Protein AF-A0A5V3ASM8-F1 (afdb_monomer)

Foldseek 3Di:
DDDDDDDDDDPDDPPPPPPPPPPPPDDDDDDDDDDPLQADPPDDDDDPVPDDDDDDDPVCPLVVLQVSFRWDWDWDQDPPVNDDTDTDIDTDRGPCCPPPVNSLCRRVVSVVVVVVVVVVVVLVVVCVPPPPSVVVVVVCVVDPVNVVVVVPPPPPPDDPDDPPPPDDDDD

Mean predicted aligned error: 14.89 Å

Sequence (171 aa):
MAINNSAPRVQIEYDVEIYGSEKKIELPFVMAVLADLAGKPREELPPVTDRKFLDIDIDNFNERMKAIAPRVAFAVPNTLTGEGQLMVDITLENMDDFSPAQIARKVDALNQLLEARTQLANLQTYMDGKTGAENLVNKLLQDPTLLKTLANAPKSAATQQGVSADNESAE

pLDDT: mean 79.54, std 17.66, range [32.41, 96.5]

Organism: Salmonella enterica (NCBI:txid28901)

Solvent-accessible surface area (backbone atoms only — not comparable to full-atom values): 11349 Å² total; per-residue (Å²): 141,80,84,85,80,75,75,88,77,80,82,81,78,82,80,79,76,76,76,80,68,77,75,80,79,77,76,80,92,79,83,89,83,90,76,90,71,32,79,58,49,94,62,86,76,75,59,77,91,76,59,75,91,75,91,79,51,90,88,46,38,44,61,53,38,40,73,59,35,26,21,50,73,51,76,41,80,27,78,88,79,71,60,70,68,38,78,43,68,44,75,40,46,44,78,67,46,76,36,70,71,45,45,34,56,62,36,68,79,46,25,56,53,50,51,52,50,51,54,51,53,52,48,52,61,65,36,60,94,30,72,69,53,49,53,50,51,54,53,45,71,73,32,70,67,60,46,53,55,58,72,68,45,77,83,73,81,79,78,91,68,78,86,76,86,80,86,84,90,84,135

Radius of gyration: 33.0 Å; Cα contacts (8 Å, |Δi|>4): 95; chains: 1; bounding box: 81×84×58 Å

Structure (mmCIF, N/CA/C/O backbone):
data_AF-A0A5V3ASM8-F1
#
_entry.id   AF-A0A5V3ASM8-F1
#
loop_
_atom_site.group_PDB
_atom_site.id
_atom_site.type_symbol
_atom_site.label_atom_id
_atom_site.label_alt_id
_atom_site.label_comp_id
_atom_site.label_asym_id
_atom_site.label_entity_id
_atom_site.label_seq_id
_atom_site.pdbx_PDB_ins_code
_atom_site.Cartn_x
_atom_site.Cartn_y
_atom_site.Cartn_z
_atom_site.occupancy
_atom_site.B_iso_or_equiv
_atom_site.auth_seq_id
_atom_site.auth_comp_id
_atom_site.auth_asym_id
_atom_site.auth_atom_id
_atom_site.pdbx_PDB_model_num
ATOM 1 N N . MET A 1 1 ? 41.510 67.913 -17.013 1.00 44.91 1 MET A N 1
ATOM 2 C CA . MET A 1 1 ? 40.478 66.854 -17.066 1.00 44.91 1 MET A CA 1
ATOM 3 C C . MET A 1 1 ? 40.709 66.086 -18.366 1.00 44.91 1 MET A C 1
ATOM 5 O O . MET A 1 1 ? 40.415 66.604 -19.426 1.00 44.91 1 MET A O 1
ATOM 9 N N . ALA A 1 2 ? 41.688 65.184 -18.340 1.00 49.66 2 ALA A N 1
ATOM 10 C CA . ALA A 1 2 ? 41.526 63.723 -18.310 1.00 49.66 2 ALA A CA 1
ATOM 11 C C . ALA A 1 2 ? 41.623 63.134 -19.733 1.00 49.66 2 ALA A C 1
ATOM 13 O O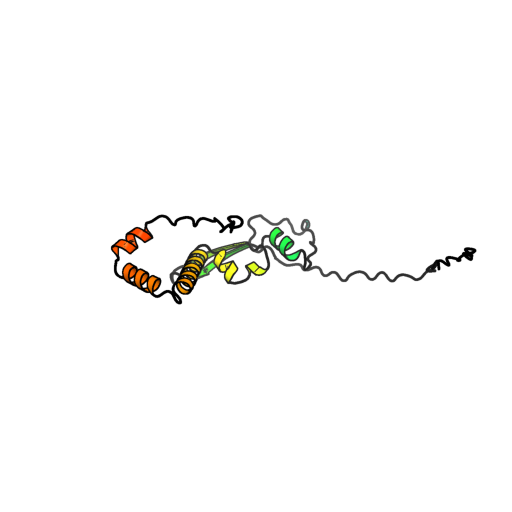 . ALA A 1 2 ? 40.637 62.985 -20.444 1.00 49.66 2 ALA A O 1
ATOM 14 N N . ILE A 1 3 ? 42.864 62.849 -20.137 1.00 44.66 3 ILE A N 1
ATOM 15 C CA . ILE A 1 3 ? 43.219 62.111 -21.351 1.00 44.66 3 ILE A CA 1
ATOM 16 C C . ILE A 1 3 ? 42.941 60.635 -21.043 1.00 44.66 3 ILE A C 1
ATOM 18 O O . ILE A 1 3 ? 43.603 60.056 -20.183 1.00 44.66 3 ILE A O 1
ATOM 22 N N . ASN A 1 4 ? 41.930 60.042 -21.678 1.00 58.66 4 ASN A N 1
ATOM 23 C CA . ASN A 1 4 ? 41.569 58.646 -21.442 1.00 58.66 4 ASN A CA 1
ATOM 24 C C . ASN A 1 4 ? 42.484 57.723 -22.262 1.00 58.66 4 ASN A C 1
ATOM 26 O O . ASN A 1 4 ? 42.202 57.391 -23.411 1.00 58.66 4 ASN A O 1
ATOM 30 N N . ASN A 1 5 ? 43.614 57.351 -21.665 1.00 59.66 5 ASN A N 1
ATOM 31 C CA . ASN A 1 5 ? 44.510 56.317 -22.163 1.00 59.66 5 ASN A CA 1
ATOM 32 C C . ASN A 1 5 ? 43.930 54.938 -21.819 1.00 59.66 5 ASN A C 1
ATOM 34 O O . ASN A 1 5 ? 44.075 54.467 -20.693 1.00 59.66 5 ASN A O 1
ATOM 38 N N . SER A 1 6 ? 43.285 54.279 -22.779 1.00 57.19 6 SER A N 1
ATOM 39 C CA . SER A 1 6 ? 42.957 52.855 -22.667 1.00 57.19 6 SER A CA 1
ATOM 40 C C . SER A 1 6 ? 43.960 52.071 -23.502 1.00 57.19 6 SER A C 1
ATOM 42 O O . SER A 1 6 ? 43.799 51.931 -24.710 1.00 57.19 6 SER A O 1
ATOM 44 N N . ALA A 1 7 ? 45.036 51.617 -22.856 1.00 68.38 7 ALA A N 1
ATOM 45 C CA . ALA A 1 7 ? 46.023 50.743 -23.481 1.00 68.38 7 ALA A CA 1
ATOM 46 C C . ALA A 1 7 ? 45.329 49.498 -24.076 1.00 68.38 7 ALA A C 1
ATOM 48 O O . ALA A 1 7 ? 44.404 48.973 -23.443 1.00 68.38 7 ALA A O 1
ATOM 49 N N . PRO A 1 8 ? 45.747 49.013 -25.261 1.00 70.69 8 PRO A N 1
ATOM 50 C CA . PRO A 1 8 ? 45.136 47.845 -25.884 1.00 70.69 8 PRO A CA 1
ATOM 51 C C . PRO A 1 8 ? 45.300 46.635 -24.958 1.00 70.69 8 PRO A C 1
ATOM 53 O O . PRO A 1 8 ? 46.413 46.183 -24.693 1.00 70.69 8 PRO A O 1
ATOM 56 N N . ARG A 1 9 ? 44.184 46.131 -24.418 1.00 70.06 9 ARG A N 1
ATOM 57 C CA . ARG A 1 9 ? 44.180 44.892 -23.640 1.00 70.06 9 ARG A CA 1
ATOM 58 C C . ARG A 1 9 ? 44.206 43.729 -24.616 1.00 70.06 9 ARG A C 1
ATOM 60 O O . ARG A 1 9 ? 43.265 43.542 -25.379 1.00 70.06 9 ARG A O 1
ATOM 67 N N . VAL A 1 10 ? 45.283 42.956 -24.575 1.00 65.00 10 VAL A N 1
ATOM 68 C CA . VAL A 1 10 ? 45.340 41.659 -25.243 1.00 65.00 10 VAL A CA 1
ATOM 69 C C . VAL A 1 10 ? 44.443 40.710 -24.453 1.00 65.00 10 VAL A C 1
ATOM 71 O O . VAL A 1 10 ? 44.718 40.417 -23.289 1.00 65.00 10 VAL A O 1
ATOM 74 N N . GLN A 1 11 ? 43.348 40.268 -25.064 1.00 66.94 11 GLN A N 1
ATOM 75 C CA . GLN A 1 11 ? 42.619 39.094 -24.598 1.00 66.94 11 GLN A CA 1
ATOM 76 C C . GLN A 1 11 ? 43.426 37.877 -25.044 1.00 66.94 11 GLN A C 1
ATOM 78 O O . GLN A 1 11 ? 43.511 37.586 -26.233 1.00 66.94 11 GLN A O 1
ATOM 83 N N . ILE A 1 12 ? 44.099 37.228 -24.096 1.00 62.75 12 ILE A N 1
ATOM 84 C CA . ILE A 1 12 ? 44.759 35.949 -24.341 1.00 62.75 12 ILE A CA 1
ATOM 85 C C . ILE A 1 12 ? 43.711 34.881 -24.046 1.00 62.75 12 ILE A C 1
ATOM 87 O O . ILE A 1 12 ? 43.447 34.579 -22.883 1.00 62.75 12 ILE A O 1
ATOM 91 N N . GLU A 1 13 ? 43.087 34.349 -25.089 1.00 65.56 13 GLU A N 1
ATOM 92 C CA . GLU A 1 13 ? 42.349 33.096 -24.982 1.00 65.56 13 GLU A CA 1
ATOM 93 C C . GLU A 1 13 ? 43.360 31.955 -25.086 1.00 65.56 13 GLU A C 1
ATOM 95 O O . GLU A 1 13 ? 44.152 31.879 -26.026 1.00 65.56 13 GLU A O 1
ATOM 100 N N . TYR A 1 14 ? 43.388 31.106 -24.062 1.00 55.56 14 TYR A N 1
ATOM 101 C CA . TYR A 1 14 ? 44.164 29.877 -24.090 1.00 55.56 14 TYR A CA 1
ATOM 102 C C . TYR A 1 14 ? 43.310 28.828 -24.794 1.00 55.56 14 TYR A C 1
ATOM 104 O O . TYR A 1 14 ? 42.439 28.223 -24.167 1.00 55.56 14 TYR A O 1
ATOM 112 N N . ASP A 1 15 ? 43.519 28.654 -26.097 1.00 61.50 15 ASP A N 1
ATOM 113 C CA . ASP A 1 15 ? 42.952 27.513 -26.805 1.00 61.50 15 ASP A CA 1
ATOM 114 C C . ASP A 1 15 ? 43.751 26.271 -26.397 1.00 61.50 15 ASP A C 1
ATOM 116 O O . ASP A 1 15 ? 44.877 26.032 -26.842 1.00 61.50 15 ASP A O 1
ATOM 120 N N . VAL A 1 16 ? 43.210 25.534 -25.427 1.00 64.31 16 VAL A N 1
ATOM 121 C CA . VAL A 1 16 ? 43.719 24.217 -25.047 1.00 64.31 16 VAL A CA 1
ATOM 122 C C . VAL A 1 16 ? 43.362 23.259 -26.181 1.00 64.31 16 VAL A C 1
ATOM 124 O O . VAL A 1 16 ? 42.317 22.608 -26.157 1.00 64.31 16 VAL A O 1
ATOM 127 N N . GLU A 1 17 ? 44.254 23.123 -27.160 1.00 62.44 17 GLU A N 1
ATOM 128 C CA . GLU A 1 17 ? 44.268 21.944 -28.020 1.00 62.44 17 GLU A CA 1
ATOM 129 C C . GLU A 1 17 ? 44.568 20.735 -27.126 1.00 62.44 17 GLU A C 1
ATOM 131 O O . GLU A 1 17 ? 45.717 20.428 -26.799 1.00 62.44 17 GLU A O 1
ATOM 136 N N . ILE A 1 18 ? 43.511 20.057 -26.679 1.00 65.38 18 ILE A N 1
ATOM 137 C CA . ILE A 1 18 ? 43.580 18.740 -26.042 1.00 65.38 18 ILE A CA 1
ATOM 138 C C . ILE A 1 18 ? 44.084 17.744 -27.095 1.00 65.38 18 ILE A C 1
ATOM 140 O O . ILE A 1 18 ? 43.322 17.006 -27.715 1.00 65.38 18 ILE A O 1
ATOM 144 N N . TYR A 1 19 ? 45.398 17.763 -27.325 1.00 55.50 19 TYR A N 1
ATOM 145 C CA . TYR A 1 19 ? 46.128 16.842 -28.184 1.00 55.50 19 TYR A CA 1
ATOM 146 C C . TYR A 1 19 ? 45.955 15.430 -27.620 1.00 55.50 19 TYR A C 1
ATOM 148 O O . TYR A 1 19 ? 46.594 15.052 -26.639 1.00 55.50 19 TYR A O 1
ATOM 156 N N . GLY A 1 20 ? 45.032 14.666 -28.205 1.00 59.62 20 GLY A N 1
ATOM 157 C CA . GLY A 1 20 ? 44.968 13.211 -28.065 1.00 59.62 20 GLY A CA 1
ATOM 158 C C . GLY A 1 20 ? 44.826 12.665 -26.643 1.00 59.62 20 GLY A C 1
ATOM 159 O O . GLY A 1 20 ? 45.143 11.500 -26.424 1.00 59.62 20 GLY A O 1
ATOM 160 N N . SER A 1 21 ? 44.363 13.458 -25.673 1.00 61.50 21 SER A N 1
ATOM 161 C CA . SER A 1 21 ? 43.992 12.902 -24.373 1.00 61.50 21 SER A CA 1
ATOM 162 C C . SER A 1 21 ? 42.752 12.050 -24.599 1.00 61.50 21 SER A C 1
ATOM 164 O O . SER A 1 21 ? 41.654 12.589 -24.739 1.00 61.50 21 SER A O 1
ATOM 166 N N . GLU A 1 22 ? 42.934 10.732 -24.704 1.00 60.50 22 GLU A N 1
ATOM 167 C CA . GLU A 1 22 ? 41.842 9.765 -24.695 1.00 60.50 22 GLU A CA 1
ATOM 168 C C . GLU A 1 22 ? 41.009 10.037 -23.442 1.00 60.50 22 GLU A C 1
ATOM 170 O O . GLU A 1 22 ? 41.352 9.631 -22.330 1.00 60.50 22 GLU A O 1
ATOM 175 N N . LYS A 1 23 ? 39.926 10.804 -23.602 1.00 62.31 23 LYS A N 1
ATOM 176 C CA . LYS A 1 23 ? 38.930 10.977 -22.558 1.00 62.31 23 LYS A CA 1
ATOM 177 C C . LYS A 1 23 ? 38.390 9.581 -22.322 1.00 62.31 23 LYS A C 1
ATOM 179 O O . LYS A 1 23 ? 37.639 9.065 -23.144 1.00 62.31 23 LYS A O 1
ATOM 184 N N . LYS A 1 24 ? 38.838 8.948 -21.243 1.00 68.88 24 LYS A N 1
ATOM 185 C CA . LYS A 1 24 ? 38.388 7.624 -20.840 1.00 68.88 24 LYS A CA 1
ATOM 186 C C . LYS A 1 24 ? 36.893 7.734 -20.548 1.00 68.88 24 LYS A C 1
ATOM 188 O O . LYS A 1 24 ? 36.490 8.242 -19.505 1.00 68.88 24 LYS A O 1
ATOM 193 N N . ILE A 1 25 ? 36.073 7.374 -21.531 1.00 74.12 25 ILE A N 1
ATOM 194 C CA . ILE A 1 25 ? 34.623 7.331 -21.386 1.00 74.12 25 ILE A CA 1
ATOM 195 C C . ILE A 1 25 ? 34.342 6.062 -20.592 1.00 74.12 25 ILE A C 1
ATOM 197 O O . ILE A 1 25 ? 34.437 4.954 -21.115 1.00 74.12 25 ILE A O 1
ATOM 201 N N . GLU A 1 26 ? 34.070 6.221 -19.303 1.00 78.00 26 GLU A N 1
ATOM 202 C CA . GLU A 1 26 ? 33.640 5.113 -18.462 1.00 78.00 26 GLU A CA 1
ATOM 203 C C . GLU A 1 26 ? 32.138 4.911 -18.665 1.00 78.00 26 GLU A C 1
ATOM 205 O O . GLU A 1 26 ? 31.343 5.847 -18.552 1.00 78.00 26 GLU A O 1
ATOM 210 N N . LEU A 1 27 ? 31.758 3.691 -19.046 1.00 84.94 27 LEU A N 1
ATOM 211 C CA . LEU A 1 27 ? 30.355 3.326 -19.202 1.00 84.94 27 LEU A CA 1
ATOM 212 C C . LEU A 1 27 ? 29.696 3.273 -17.817 1.00 84.94 27 LEU A C 1
ATOM 214 O O . LEU A 1 27 ? 30.296 2.718 -16.890 1.00 84.94 27 LEU A O 1
ATOM 218 N N . PRO A 1 28 ? 28.471 3.805 -17.661 1.00 85.19 28 PRO A N 1
ATOM 219 C CA . PRO A 1 28 ? 27.752 3.685 -16.404 1.00 85.19 28 PRO A CA 1
ATOM 220 C C . PRO A 1 28 ? 27.480 2.208 -16.102 1.00 85.19 28 PRO A C 1
ATOM 222 O O . PRO A 1 28 ? 27.110 1.431 -16.985 1.00 85.19 28 PRO A O 1
ATOM 225 N N . PHE A 1 29 ? 27.655 1.817 -14.840 1.00 88.00 29 PHE A N 1
ATOM 226 C CA . PHE A 1 29 ? 27.275 0.489 -14.377 1.00 88.00 29 PHE A CA 1
ATOM 227 C C . PHE A 1 29 ? 25.748 0.411 -14.275 1.00 88.00 29 PHE A C 1
ATOM 229 O O . PHE A 1 29 ? 25.152 1.013 -13.385 1.00 88.00 29 PHE A O 1
ATOM 236 N N . VAL A 1 30 ? 25.122 -0.328 -15.191 1.00 89.81 30 VAL A N 1
ATOM 237 C CA . VAL A 1 30 ? 23.673 -0.562 -15.208 1.00 89.81 30 VAL A CA 1
ATOM 238 C C . VAL A 1 30 ? 23.406 -2.016 -14.845 1.00 89.81 30 VAL A C 1
ATOM 240 O O . VAL A 1 30 ? 23.988 -2.931 -15.429 1.00 89.81 30 VAL A O 1
ATOM 243 N N . MET A 1 31 ? 22.510 -2.231 -13.885 1.00 91.50 31 MET A N 1
ATOM 244 C CA . MET A 1 31 ? 22.096 -3.559 -13.445 1.00 91.50 31 MET A CA 1
ATOM 245 C C . MET A 1 31 ? 20.658 -3.825 -13.882 1.00 91.50 31 MET A C 1
ATOM 247 O O . MET A 1 31 ? 19.751 -3.073 -13.541 1.00 91.50 31 MET A O 1
ATOM 251 N N . ALA A 1 32 ? 20.446 -4.925 -14.601 1.00 91.62 32 ALA A N 1
ATOM 252 C CA . ALA A 1 32 ? 19.111 -5.393 -14.946 1.00 91.62 32 ALA A CA 1
ATOM 253 C C . ALA A 1 32 ? 18.581 -6.337 -13.858 1.00 91.62 32 ALA A C 1
ATOM 255 O O . ALA A 1 32 ? 19.245 -7.310 -13.498 1.00 91.62 32 ALA A O 1
ATOM 256 N N . VAL A 1 33 ? 17.371 -6.069 -13.363 1.00 91.69 33 VAL A N 1
ATOM 257 C CA . VAL A 1 33 ? 16.664 -6.926 -12.401 1.00 91.69 33 VAL A CA 1
ATOM 258 C C . VAL A 1 33 ? 15.480 -7.583 -13.104 1.00 91.69 33 VAL A C 1
ATOM 260 O O . VAL A 1 33 ? 14.630 -6.902 -13.673 1.00 91.69 33 VAL A O 1
ATOM 263 N N . LEU A 1 34 ? 15.424 -8.915 -13.064 1.00 91.88 34 LEU A N 1
ATOM 264 C CA . LEU A 1 34 ? 14.320 -9.711 -13.600 1.00 91.88 34 LEU A CA 1
ATOM 265 C C . LEU A 1 34 ? 13.521 -10.292 -12.432 1.00 91.88 34 LEU A C 1
ATOM 267 O O . LEU A 1 34 ? 14.031 -11.128 -11.688 1.00 91.88 34 LEU A O 1
ATOM 271 N N . ALA A 1 35 ? 12.279 -9.844 -12.272 1.00 90.19 35 ALA A N 1
ATOM 272 C CA . ALA A 1 35 ? 11.384 -10.284 -11.207 1.00 90.19 35 ALA A CA 1
ATOM 273 C C . ALA A 1 35 ? 9.915 -10.186 -11.647 1.00 90.19 35 ALA A C 1
ATOM 275 O O . ALA A 1 35 ? 9.581 -9.431 -12.562 1.00 90.19 35 ALA A O 1
ATOM 276 N N . ASP A 1 36 ? 9.036 -10.933 -10.977 1.00 90.88 36 ASP A N 1
ATOM 277 C CA . ASP A 1 36 ? 7.594 -10.694 -11.058 1.00 90.88 36 ASP A CA 1
ATOM 278 C C . ASP A 1 36 ? 7.232 -9.502 -10.167 1.00 90.88 36 ASP A C 1
ATOM 280 O O . ASP A 1 36 ? 7.279 -9.589 -8.941 1.00 90.88 36 ASP A O 1
ATOM 284 N N . LEU A 1 37 ? 6.914 -8.377 -10.805 1.00 91.56 37 LEU A N 1
ATOM 285 C CA . LEU A 1 37 ? 6.562 -7.125 -10.133 1.00 91.56 37 LEU A CA 1
ATOM 286 C C . LEU A 1 37 ? 5.064 -6.804 -10.219 1.00 91.56 37 LEU A C 1
ATOM 288 O O . LEU A 1 37 ? 4.604 -5.905 -9.523 1.00 91.56 37 LEU A O 1
ATOM 292 N N . ALA A 1 38 ? 4.298 -7.507 -11.058 1.00 91.00 38 ALA A N 1
ATOM 293 C CA . ALA A 1 38 ? 2.883 -7.203 -11.292 1.00 91.00 38 ALA A CA 1
ATOM 294 C C . ALA A 1 38 ? 1.949 -8.024 -10.386 1.00 91.00 38 ALA A C 1
ATOM 296 O O . ALA A 1 38 ? 0.833 -7.588 -10.082 1.00 91.00 38 ALA A O 1
ATOM 297 N N . GLY A 1 39 ? 2.391 -9.207 -9.941 1.00 91.81 39 GLY A N 1
ATOM 298 C CA . GLY A 1 39 ? 1.601 -10.094 -9.092 1.00 91.81 39 GLY A CA 1
ATOM 299 C C . GLY A 1 39 ? 0.412 -10.688 -9.849 1.00 91.81 39 GLY A C 1
ATOM 300 O O . GLY A 1 39 ? 0.581 -11.545 -10.712 1.00 91.81 39 GLY A O 1
ATOM 301 N N . LYS A 1 40 ? -0.813 -10.253 -9.523 1.00 91.00 40 LYS A N 1
ATOM 302 C CA . LYS A 1 40 ? -2.057 -10.716 -10.174 1.00 91.00 40 LYS A CA 1
ATOM 303 C C . LYS A 1 40 ? -2.735 -9.587 -10.963 1.00 91.00 40 LYS A C 1
ATOM 305 O O . LYS A 1 40 ? -3.817 -9.132 -10.552 1.00 91.00 40 LYS A O 1
ATOM 310 N N . PRO A 1 41 ? -2.119 -9.113 -12.063 1.00 89.50 41 PRO A N 1
ATOM 311 C CA . PRO A 1 41 ? -2.645 -7.999 -12.844 1.00 89.50 41 PRO A CA 1
ATOM 312 C C . PRO A 1 41 ? -4.037 -8.322 -13.404 1.00 89.50 41 PRO A C 1
ATOM 314 O O . PRO A 1 41 ? -4.401 -9.485 -13.578 1.00 89.50 41 PRO A O 1
ATOM 317 N N . ARG A 1 42 ? -4.853 -7.283 -13.633 1.00 85.94 42 ARG A N 1
ATOM 318 C CA . ARG A 1 42 ? -6.182 -7.445 -14.258 1.00 85.94 42 ARG A CA 1
ATOM 319 C C . ARG A 1 42 ? -6.076 -7.780 -15.743 1.00 85.94 42 ARG A C 1
ATOM 321 O O . ARG A 1 42 ? -6.932 -8.481 -16.268 1.00 85.94 42 ARG A O 1
ATOM 328 N N . GLU A 1 43 ? -5.035 -7.268 -16.382 1.00 87.38 43 GLU A N 1
ATOM 329 C CA . GLU A 1 43 ? -4.733 -7.479 -17.790 1.00 87.38 43 GLU A CA 1
ATOM 330 C C . GLU A 1 43 ? -3.582 -8.476 -17.917 1.00 87.38 43 GLU A C 1
ATOM 332 O O . GLU A 1 43 ? -2.655 -8.486 -17.103 1.00 87.38 43 GLU A O 1
ATOM 337 N N . GLU A 1 44 ? -3.651 -9.341 -18.927 1.00 88.12 44 GLU A N 1
ATOM 338 C CA . GLU A 1 44 ? -2.580 -10.294 -19.188 1.00 88.12 44 GLU A CA 1
ATOM 339 C C . GLU A 1 44 ? -1.316 -9.563 -19.638 1.00 88.12 44 GLU A C 1
AT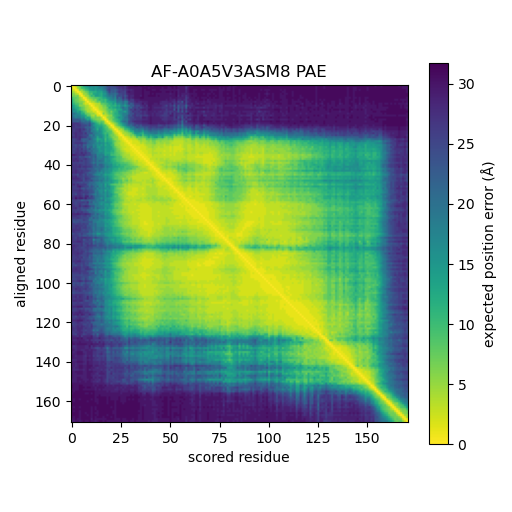OM 341 O O . GLU A 1 44 ? -1.339 -8.698 -20.515 1.00 88.12 44 GLU A O 1
ATOM 346 N N . LEU A 1 45 ? -0.188 -9.924 -19.028 1.00 88.75 45 LEU A N 1
ATOM 347 C CA . LEU A 1 45 ? 1.093 -9.344 -19.398 1.00 88.75 45 LEU A CA 1
ATOM 348 C C . LEU A 1 45 ? 1.534 -9.867 -20.771 1.00 88.75 45 LEU A C 1
ATOM 350 O O . LEU A 1 45 ? 1.408 -11.068 -21.027 1.00 88.75 45 LEU A O 1
ATOM 354 N N . PRO A 1 46 ? 2.172 -9.023 -21.603 1.00 90.44 46 PRO A N 1
ATOM 355 C CA . PRO A 1 46 ? 2.761 -9.461 -22.862 1.00 90.44 46 PRO A CA 1
ATOM 356 C C . PRO A 1 46 ? 3.735 -10.637 -22.677 1.00 90.44 46 PRO A C 1
ATOM 358 O O . PRO A 1 46 ? 4.310 -10.800 -21.588 1.00 90.44 46 PRO A O 1
ATOM 361 N N . PRO A 1 47 ? 3.989 -11.434 -23.728 1.00 91.75 47 PRO A N 1
ATOM 362 C CA . PRO A 1 47 ? 5.053 -12.433 -23.730 1.00 91.75 47 PRO A CA 1
ATOM 363 C C . PRO A 1 47 ? 6.394 -11.824 -23.312 1.00 91.75 47 PRO A C 1
ATOM 365 O O . PRO A 1 47 ? 6.679 -10.667 -23.608 1.00 91.75 47 PRO A O 1
ATOM 368 N N . VAL A 1 48 ? 7.243 -12.603 -22.636 1.00 89.06 48 VAL A N 1
ATOM 369 C CA . VAL A 1 48 ? 8.535 -12.115 -22.109 1.00 89.06 48 VAL A CA 1
ATOM 370 C C . VAL A 1 48 ? 9.422 -11.514 -23.206 1.00 89.06 48 VAL A C 1
ATOM 372 O O . VAL A 1 48 ? 10.136 -10.554 -22.941 1.00 89.06 48 VAL A O 1
ATOM 375 N N . THR A 1 49 ? 9.335 -12.024 -24.437 1.00 92.12 49 THR A N 1
ATOM 376 C CA . THR A 1 49 ? 10.077 -11.525 -25.608 1.00 92.12 49 THR A CA 1
ATOM 377 C C . THR A 1 49 ? 9.705 -10.103 -26.015 1.00 92.12 49 THR A C 1
ATOM 379 O O . THR A 1 49 ? 10.535 -9.403 -26.587 1.00 92.12 49 THR A O 1
ATOM 382 N N . ASP A 1 50 ? 8.483 -9.674 -25.701 1.00 92.12 50 ASP A N 1
ATOM 383 C CA . ASP A 1 50 ? 7.937 -8.382 -26.122 1.00 92.12 50 ASP A CA 1
ATOM 384 C C . ASP A 1 50 ? 8.060 -7.329 -25.006 1.00 92.12 50 ASP A C 1
ATOM 386 O O . ASP A 1 50 ? 7.766 -6.147 -25.209 1.00 92.12 50 ASP A O 1
ATOM 390 N N . ARG A 1 51 ? 8.513 -7.740 -23.811 1.00 90.69 51 ARG A N 1
ATOM 391 C CA . ARG A 1 51 ? 8.710 -6.857 -22.657 1.00 90.69 51 ARG A CA 1
ATOM 392 C C . ARG A 1 51 ? 10.015 -6.082 -22.807 1.00 90.69 51 ARG A C 1
ATOM 394 O O . ARG A 1 51 ? 11.083 -6.657 -23.000 1.00 90.69 51 ARG A O 1
ATOM 401 N N . LYS A 1 52 ? 9.932 -4.761 -22.664 1.00 89.62 52 LYS A N 1
ATOM 402 C CA . LYS A 1 52 ? 11.098 -3.871 -22.665 1.00 89.62 52 LYS A CA 1
ATOM 403 C C . LYS A 1 52 ? 11.611 -3.670 -21.247 1.00 89.62 52 LYS A C 1
ATOM 405 O O . LYS A 1 52 ? 10.822 -3.584 -20.309 1.00 89.62 52 LYS A O 1
ATOM 410 N N . PHE A 1 53 ? 12.927 -3.537 -21.110 1.00 90.56 53 PHE A N 1
ATOM 411 C CA . PHE A 1 53 ? 13.514 -3.032 -19.876 1.00 90.56 53 PHE A CA 1
ATOM 412 C C . PHE A 1 53 ? 13.100 -1.576 -19.681 1.00 90.56 53 PHE A C 1
ATOM 414 O O . PHE A 1 53 ? 13.171 -0.770 -20.611 1.00 90.56 53 PHE A O 1
ATOM 421 N N . LEU A 1 54 ? 12.644 -1.268 -18.473 1.00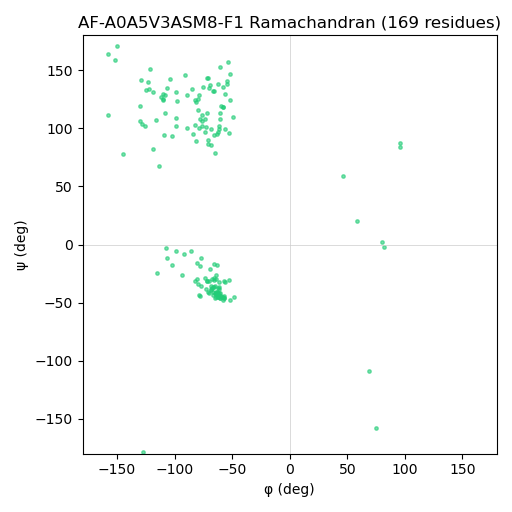 90.19 54 LEU A N 1
ATOM 422 C CA . LEU A 1 54 ? 12.315 0.083 -18.051 1.00 90.19 54 LEU A CA 1
ATOM 423 C C . LEU A 1 54 ? 13.410 0.551 -17.105 1.00 90.19 54 LEU A C 1
ATOM 425 O O . LEU A 1 54 ? 13.812 -0.196 -16.215 1.00 90.19 54 LEU A O 1
ATOM 429 N N . ASP A 1 55 ? 13.873 1.776 -17.314 1.00 91.62 55 ASP A N 1
ATOM 430 C CA . ASP A 1 55 ? 14.790 2.416 -16.383 1.00 91.62 55 ASP A CA 1
ATOM 431 C C . ASP A 1 55 ? 14.025 2.880 -15.139 1.00 91.62 55 ASP A C 1
ATOM 433 O O . ASP A 1 55 ? 12.911 3.416 -15.253 1.00 91.62 55 ASP A O 1
ATOM 437 N N . ILE A 1 56 ? 14.614 2.625 -13.972 1.00 91.56 56 ILE A N 1
ATOM 438 C CA . ILE A 1 56 ? 14.035 2.913 -12.660 1.00 91.56 56 ILE A CA 1
ATOM 439 C C . ILE A 1 56 ? 15.075 3.675 -11.844 1.00 91.56 56 ILE A C 1
ATOM 441 O O . ILE A 1 56 ? 16.141 3.147 -11.529 1.00 91.56 56 ILE A O 1
ATOM 445 N N . ASP A 1 57 ? 14.717 4.892 -11.455 1.00 91.94 57 ASP A N 1
ATOM 446 C CA . ASP A 1 57 ? 15.498 5.753 -10.573 1.00 91.94 57 ASP A CA 1
ATOM 447 C C . ASP A 1 57 ? 14.627 6.237 -9.396 1.00 91.94 57 ASP A C 1
ATOM 449 O O . ASP A 1 57 ? 13.467 5.846 -9.251 1.00 91.94 57 ASP A O 1
ATOM 453 N N . ILE A 1 58 ? 15.201 7.061 -8.516 1.00 92.75 58 ILE A N 1
ATOM 454 C CA . ILE A 1 58 ? 14.501 7.596 -7.336 1.00 92.75 58 ILE A CA 1
ATOM 455 C C . ILE A 1 58 ? 13.383 8.570 -7.747 1.00 92.75 58 ILE A C 1
ATOM 457 O O . ILE A 1 58 ? 12.370 8.668 -7.054 1.00 92.75 58 ILE A O 1
ATOM 461 N N . ASP A 1 59 ? 13.542 9.251 -8.880 1.00 93.69 59 ASP A N 1
ATOM 462 C CA . ASP A 1 59 ? 12.648 10.315 -9.331 1.00 93.69 59 ASP A CA 1
ATOM 463 C C . ASP A 1 59 ? 11.401 9.755 -10.044 1.00 93.69 59 ASP A C 1
ATOM 465 O O . ASP A 1 59 ? 10.310 10.318 -9.935 1.00 93.69 59 ASP A O 1
ATOM 469 N N . ASN A 1 60 ? 11.530 8.616 -10.729 1.00 94.25 60 ASN A N 1
ATOM 470 C CA . ASN A 1 60 ? 10.494 7.997 -11.557 1.00 94.25 60 ASN A CA 1
ATOM 471 C C . ASN A 1 60 ? 9.882 6.725 -10.943 1.00 94.25 60 ASN A C 1
ATOM 473 O O . ASN A 1 60 ? 8.929 6.176 -11.502 1.00 94.25 60 ASN A O 1
ATOM 477 N N . PHE A 1 61 ? 10.370 6.265 -9.784 1.00 94.25 61 PHE A N 1
ATOM 478 C CA . PHE A 1 61 ? 9.939 5.003 -9.172 1.00 94.25 61 PHE A CA 1
ATOM 479 C C . PHE A 1 61 ? 8.415 4.889 -9.026 1.00 94.25 61 PHE A C 1
ATOM 481 O O . PHE A 1 61 ? 7.820 3.882 -9.411 1.00 94.25 61 PHE A O 1
ATOM 488 N N . ASN A 1 62 ? 7.765 5.931 -8.500 1.00 94.50 62 ASN A N 1
ATOM 489 C CA . ASN A 1 62 ? 6.315 5.932 -8.295 1.00 94.50 62 ASN A CA 1
ATOM 490 C C . ASN A 1 62 ? 5.549 5.924 -9.626 1.00 94.50 62 ASN A C 1
ATOM 492 O O . ASN A 1 62 ? 4.537 5.240 -9.750 1.00 94.50 62 ASN A O 1
ATOM 496 N N . GLU A 1 63 ? 6.040 6.631 -10.646 1.00 94.94 63 GLU A N 1
ATOM 497 C CA . GLU A 1 63 ? 5.440 6.600 -11.984 1.00 94.94 63 GLU A CA 1
ATOM 498 C C . GLU A 1 63 ? 5.535 5.193 -12.593 1.00 94.94 63 GLU A C 1
ATOM 500 O O . GLU A 1 63 ? 4.545 4.657 -13.097 1.00 94.94 63 GLU A O 1
ATOM 505 N N . ARG A 1 64 ? 6.708 4.557 -12.482 1.00 93.38 64 ARG A N 1
ATOM 506 C CA . ARG A 1 64 ? 6.941 3.183 -12.946 1.00 93.38 64 ARG A CA 1
ATOM 507 C C . ARG A 1 64 ? 6.068 2.179 -12.204 1.00 93.38 64 ARG A C 1
ATOM 509 O O . ARG A 1 64 ? 5.447 1.332 -12.843 1.00 93.38 64 ARG A O 1
ATOM 516 N N . MET A 1 65 ? 5.975 2.291 -10.881 1.00 93.62 65 MET A N 1
ATOM 517 C CA . MET A 1 65 ? 5.115 1.439 -10.060 1.00 93.62 65 MET A CA 1
ATOM 518 C C . MET A 1 65 ? 3.649 1.585 -10.463 1.00 93.62 65 MET A C 1
ATOM 520 O O . MET A 1 65 ? 2.976 0.583 -10.692 1.00 93.62 65 MET A O 1
ATOM 524 N N . LYS A 1 66 ? 3.169 2.817 -10.640 1.00 93.62 66 LYS A N 1
ATOM 525 C CA . LYS A 1 66 ? 1.804 3.079 -11.095 1.00 93.62 66 LYS A CA 1
ATOM 526 C C . LYS A 1 66 ? 1.521 2.503 -12.484 1.00 93.62 66 LYS A C 1
ATOM 528 O O . LYS A 1 66 ? 0.436 1.974 -12.697 1.00 93.62 66 LYS A O 1
ATOM 533 N N . ALA A 1 67 ? 2.482 2.567 -13.406 1.00 91.56 67 ALA A N 1
ATOM 534 C CA . ALA A 1 67 ? 2.345 1.991 -14.744 1.00 91.56 67 ALA A CA 1
ATOM 535 C C . ALA A 1 67 ? 2.310 0.452 -14.735 1.00 91.56 67 ALA A C 1
ATOM 537 O O . ALA A 1 67 ? 1.582 -0.146 -15.523 1.00 91.56 67 ALA A O 1
ATOM 538 N N . ILE A 1 68 ? 3.073 -0.190 -13.844 1.00 91.44 68 ILE A N 1
ATOM 539 C CA . ILE A 1 68 ? 3.023 -1.648 -13.641 1.00 91.44 68 ILE A CA 1
ATOM 540 C C . ILE A 1 68 ? 1.701 -2.058 -12.969 1.00 91.44 68 ILE A C 1
ATOM 542 O O . ILE A 1 68 ? 1.209 -3.158 -13.215 1.00 91.44 68 ILE A O 1
ATOM 546 N N . ALA A 1 69 ? 1.141 -1.180 -12.131 1.00 93.12 69 ALA A N 1
ATOM 547 C CA . ALA A 1 69 ? -0.049 -1.404 -11.316 1.00 93.12 69 ALA A CA 1
ATOM 548 C C . ALA A 1 69 ? -0.032 -2.758 -10.569 1.00 93.12 69 ALA A C 1
ATOM 550 O O . ALA A 1 69 ? -0.937 -3.579 -10.773 1.00 93.12 69 ALA A O 1
ATOM 551 N N . PRO A 1 70 ? 0.977 -3.022 -9.704 1.00 94.44 70 PRO A N 1
ATOM 552 C CA . PRO A 1 70 ? 1.053 -4.261 -8.944 1.00 94.44 70 PRO A CA 1
ATOM 553 C C . PRO A 1 70 ? -0.253 -4.530 -8.205 1.00 94.44 70 PRO A C 1
ATOM 555 O O . PRO A 1 70 ? -0.736 -3.696 -7.427 1.00 94.44 70 PRO A O 1
ATOM 558 N N . ARG A 1 71 ? -0.826 -5.708 -8.447 1.00 94.38 71 ARG A N 1
ATOM 559 C CA . ARG A 1 71 ? -2.117 -6.085 -7.882 1.00 94.38 71 ARG A CA 1
ATOM 560 C C . ARG A 1 71 ? -1.996 -7.308 -6.997 1.00 94.38 71 ARG A C 1
ATOM 562 O O . ARG A 1 71 ? -1.470 -8.355 -7.382 1.00 94.38 71 ARG A O 1
ATOM 569 N N . VAL A 1 72 ? -2.573 -7.171 -5.814 1.00 93.31 72 VAL A N 1
ATOM 570 C CA . VAL A 1 72 ? -2.589 -8.170 -4.762 1.00 93.31 72 VAL A CA 1
ATOM 571 C C . VAL A 1 72 ? -4.035 -8.583 -4.521 1.00 93.31 72 VAL A C 1
ATOM 573 O O . VAL A 1 72 ? -4.817 -7.820 -3.966 1.00 93.31 72 VAL A O 1
ATOM 576 N N . ALA A 1 73 ? -4.387 -9.792 -4.963 1.00 93.69 73 ALA A N 1
ATOM 577 C CA . ALA A 1 73 ? -5.738 -10.332 -4.844 1.00 93.69 73 ALA A CA 1
ATOM 578 C C . ALA A 1 73 ? -5.720 -11.730 -4.202 1.00 93.69 73 ALA A C 1
ATOM 580 O O . ALA A 1 73 ? -5.336 -12.717 -4.849 1.00 93.69 73 ALA A O 1
ATOM 581 N N . PHE A 1 74 ? -6.090 -11.827 -2.924 1.00 93.62 74 PHE A N 1
ATOM 582 C CA . PHE A 1 74 ? -6.179 -13.101 -2.202 1.00 93.62 74 PHE A CA 1
ATOM 583 C C . PHE A 1 74 ? -7.111 -13.043 -0.983 1.00 93.62 74 PHE A C 1
ATOM 585 O O . PHE A 1 74 ? -7.489 -11.975 -0.508 1.00 93.62 74 PHE A O 1
ATOM 592 N N . ALA A 1 75 ? -7.491 -14.225 -0.497 1.00 94.25 75 ALA A N 1
ATOM 593 C CA . ALA A 1 75 ? -8.307 -14.400 0.696 1.00 94.25 75 ALA A CA 1
ATOM 594 C C . ALA A 1 75 ? -7.433 -14.385 1.958 1.00 94.25 75 ALA A C 1
ATOM 596 O O . ALA A 1 75 ? -6.411 -15.074 1.998 1.00 94.25 75 ALA A O 1
ATOM 597 N N . VAL A 1 76 ? -7.845 -13.640 2.982 1.00 94.19 76 VAL A N 1
ATOM 598 C CA . VAL A 1 76 ? -7.212 -13.626 4.309 1.00 94.19 76 VAL A CA 1
ATOM 599 C C . VAL A 1 76 ? -8.206 -14.011 5.400 1.00 94.19 76 VAL A C 1
ATOM 601 O O . VAL A 1 76 ? -9.393 -13.712 5.267 1.00 94.19 76 VAL A O 1
ATOM 604 N N . PRO A 1 77 ? -7.760 -14.619 6.513 1.00 95.56 77 PRO A N 1
ATOM 605 C CA . PRO A 1 77 ? -8.634 -14.879 7.653 1.00 95.56 77 PRO A CA 1
ATOM 606 C C . PRO A 1 77 ? -9.291 -13.590 8.167 1.00 95.56 77 PRO A C 1
ATOM 608 O O . PRO A 1 77 ? -8.607 -12.592 8.405 1.00 95.56 77 PRO A O 1
ATOM 611 N N . ASN A 1 78 ? -10.616 -13.601 8.339 1.00 93.88 78 ASN A N 1
ATOM 612 C CA . ASN A 1 78 ? -11.352 -12.416 8.776 1.00 93.88 78 ASN A CA 1
ATOM 613 C C . ASN A 1 78 ? -11.287 -12.245 10.302 1.00 93.88 78 ASN A C 1
ATOM 615 O O . ASN A 1 78 ? -12.021 -12.889 11.050 1.00 93.88 78 ASN A O 1
ATOM 619 N N . THR A 1 79 ? -10.450 -11.321 10.766 1.00 92.06 79 THR A N 1
ATOM 620 C CA . THR A 1 79 ? -10.323 -10.984 12.193 1.00 92.06 79 THR A CA 1
ATOM 621 C C . THR A 1 79 ? -11.335 -9.944 12.682 1.00 92.06 79 THR A C 1
ATOM 623 O O . THR A 1 79 ? -11.391 -9.687 13.880 1.00 92.06 79 THR A O 1
ATOM 626 N N . LEU A 1 80 ? -12.148 -9.353 11.795 1.00 88.94 80 LEU A N 1
ATOM 627 C CA . LEU A 1 80 ? -13.155 -8.348 12.163 1.00 88.94 80 LEU A CA 1
ATOM 628 C C . LEU A 1 80 ? -14.410 -8.985 12.759 1.00 88.94 80 LEU A C 1
ATOM 630 O O . LEU A 1 80 ? -14.954 -8.488 13.740 1.00 88.94 80 LEU A O 1
ATOM 634 N N . THR A 1 81 ? -14.873 -10.076 12.148 1.00 89.00 81 THR A N 1
ATOM 635 C CA . THR A 1 81 ? -16.047 -10.833 12.613 1.00 89.00 81 THR A CA 1
ATOM 636 C C . THR A 1 81 ? -15.659 -12.115 13.346 1.00 89.00 81 THR A C 1
ATOM 638 O O . THR A 1 81 ? -16.473 -12.664 14.078 1.00 89.00 81 THR A O 1
ATOM 641 N N . GLY A 1 82 ? -14.418 -12.585 13.169 1.00 88.12 82 GLY A N 1
ATOM 642 C CA . GLY A 1 82 ? -13.933 -13.853 13.715 1.00 88.12 82 GLY A CA 1
ATOM 643 C C . GLY A 1 82 ? -14.319 -15.081 12.886 1.00 88.12 82 GLY A C 1
ATOM 644 O O . GLY A 1 82 ? -13.895 -16.185 13.219 1.00 88.12 82 GLY A O 1
ATOM 645 N N . GLU A 1 83 ? -15.076 -14.910 11.798 1.00 90.25 83 GLU A N 1
ATOM 646 C CA . GLU A 1 83 ? -15.575 -16.010 10.975 1.00 90.25 83 GLU A CA 1
ATOM 647 C C . GLU A 1 83 ? -15.272 -15.804 9.483 1.00 90.25 83 GLU A C 1
ATOM 649 O O . GLU A 1 83 ? -15.380 -14.707 8.928 1.00 90.25 83 GLU A O 1
ATOM 654 N N . GLY A 1 84 ? -14.922 -16.901 8.807 1.00 92.25 84 GLY A N 1
ATOM 655 C CA . GLY A 1 84 ? -14.733 -16.935 7.359 1.00 92.25 84 GLY A CA 1
ATOM 656 C C . GLY A 1 84 ? -13.435 -16.292 6.857 1.00 92.25 84 GLY A C 1
ATOM 657 O O . GLY A 1 84 ? -12.425 -16.194 7.556 1.00 92.25 84 GLY A O 1
ATOM 658 N N . GLN A 1 85 ? -13.457 -15.906 5.582 1.00 93.12 85 GLN A N 1
ATOM 659 C CA . GLN A 1 85 ? -12.335 -15.297 4.870 1.00 93.12 85 GLN A CA 1
ATOM 660 C C . GLN A 1 85 ? -12.770 -13.937 4.318 1.00 93.12 85 GLN A C 1
ATOM 662 O O . GLN A 1 85 ? -13.883 -13.792 3.814 1.00 93.12 85 GLN A O 1
ATOM 667 N N . LEU A 1 86 ? -11.881 -12.955 4.391 1.00 91.56 86 LEU A N 1
ATOM 668 C CA . LEU A 1 86 ? -12.021 -11.648 3.771 1.00 91.56 86 LEU A CA 1
ATOM 669 C C . LEU A 1 86 ? -11.245 -11.649 2.453 1.00 91.56 86 LEU A C 1
ATOM 671 O O . LEU A 1 86 ? -10.048 -11.927 2.429 1.00 91.56 86 LEU A O 1
ATOM 675 N N . MET A 1 87 ? -11.923 -11.340 1.352 1.00 92.06 87 MET A N 1
ATOM 676 C CA . MET A 1 87 ? -11.257 -11.155 0.065 1.00 92.06 87 MET A CA 1
ATOM 677 C C . MET A 1 87 ? -10.642 -9.763 0.022 1.00 92.06 87 MET A C 1
ATOM 679 O O . MET A 1 87 ? -11.336 -8.769 0.229 1.00 92.06 87 MET A O 1
ATOM 683 N N . VAL A 1 88 ? -9.343 -9.702 -0.247 1.00 92.94 88 VAL A N 1
ATOM 684 C CA . VAL A 1 88 ? -8.597 -8.454 -0.383 1.00 92.94 88 VAL A CA 1
ATOM 685 C C . VAL A 1 88 ? -8.175 -8.320 -1.838 1.00 92.94 88 VAL A C 1
ATOM 687 O O . VAL A 1 88 ? -7.583 -9.245 -2.392 1.00 92.94 88 VAL A O 1
ATOM 690 N N . ASP A 1 89 ? -8.496 -7.181 -2.449 1.00 93.38 89 ASP A N 1
ATOM 691 C CA . ASP A 1 89 ? -8.057 -6.785 -3.789 1.00 93.38 89 ASP A CA 1
ATOM 692 C C . ASP A 1 89 ? -7.483 -5.370 -3.704 1.00 93.38 89 ASP A C 1
ATOM 694 O O . ASP A 1 89 ? -8.216 -4.402 -3.515 1.00 93.38 89 ASP A O 1
ATOM 698 N N . ILE A 1 90 ? -6.160 -5.264 -3.796 1.00 93.81 90 ILE A N 1
ATOM 699 C CA . ILE A 1 90 ? -5.430 -4.007 -3.647 1.00 93.81 90 ILE A CA 1
ATOM 700 C C . ILE A 1 90 ? -4.572 -3.787 -4.887 1.00 93.81 90 ILE A C 1
ATOM 702 O O . ILE A 1 90 ? -3.846 -4.677 -5.325 1.00 93.81 90 ILE A O 1
ATOM 706 N N . THR A 1 91 ? -4.635 -2.575 -5.433 1.00 94.62 91 THR A N 1
ATOM 707 C CA . THR A 1 91 ? -3.699 -2.085 -6.452 1.00 94.62 91 THR A CA 1
ATOM 708 C C . THR A 1 91 ? -2.783 -1.037 -5.819 1.00 94.62 91 THR A C 1
ATOM 710 O O . THR A 1 91 ? -3.256 -0.114 -5.143 1.00 94.62 91 THR A O 1
ATOM 713 N N . LEU A 1 92 ? -1.477 -1.224 -5.992 1.00 94.69 92 LEU A N 1
ATOM 714 C CA . LEU A 1 92 ? -0.430 -0.373 -5.430 1.00 94.69 92 LEU A CA 1
ATOM 715 C C . LEU A 1 92 ? 0.040 0.612 -6.503 1.00 94.69 92 LEU A C 1
ATOM 717 O O . LEU A 1 92 ? 0.309 0.215 -7.634 1.00 94.69 92 LEU A O 1
ATOM 721 N N . GLU A 1 93 ? 0.123 1.891 -6.157 1.00 93.88 93 GLU A N 1
ATOM 722 C CA . GLU A 1 93 ? 0.510 2.959 -7.088 1.00 93.88 93 GLU A CA 1
ATOM 723 C C . GLU A 1 93 ? 1.827 3.633 -6.698 1.00 93.88 93 GLU A C 1
ATOM 725 O O . GLU A 1 93 ? 2.486 4.226 -7.545 1.00 93.88 93 GLU A O 1
ATOM 730 N N . ASN A 1 94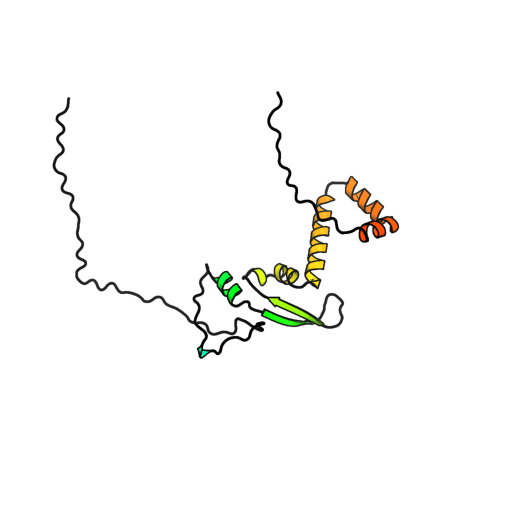 ? 2.201 3.579 -5.422 1.00 94.88 94 ASN A N 1
ATOM 731 C CA . ASN A 1 94 ? 3.377 4.251 -4.880 1.00 94.88 94 ASN A CA 1
ATOM 732 C C . ASN A 1 94 ? 3.949 3.466 -3.687 1.00 94.88 94 ASN A C 1
ATOM 734 O O . ASN A 1 94 ? 3.316 2.541 -3.176 1.00 94.88 94 ASN A O 1
ATOM 738 N N . MET A 1 95 ? 5.135 3.855 -3.216 1.00 92.56 95 MET A N 1
ATOM 739 C CA . MET A 1 95 ? 5.780 3.181 -2.081 1.00 92.56 95 MET A CA 1
ATOM 740 C C . MET A 1 95 ? 5.018 3.337 -0.749 1.00 92.56 95 MET A C 1
ATOM 742 O O . MET A 1 95 ? 5.035 2.433 0.087 1.00 92.56 95 MET A O 1
ATOM 746 N N . ASP A 1 96 ? 4.309 4.445 -0.541 1.00 94.62 96 ASP A N 1
ATOM 747 C CA . ASP A 1 96 ? 3.550 4.671 0.695 1.00 94.62 96 ASP A CA 1
ATOM 748 C C . ASP A 1 96 ? 2.342 3.733 0.820 1.00 94.62 96 ASP A C 1
ATOM 750 O O . ASP A 1 96 ? 1.877 3.466 1.936 1.00 94.62 96 ASP A O 1
ATOM 754 N N . ASP A 1 97 ? 1.859 3.177 -0.296 1.00 95.19 97 ASP A N 1
ATOM 755 C CA . ASP A 1 97 ? 0.757 2.213 -0.324 1.00 95.19 97 ASP A CA 1
ATOM 756 C C . ASP A 1 97 ? 1.086 0.905 0.413 1.00 95.19 97 ASP A C 1
ATOM 758 O O . ASP A 1 97 ? 0.169 0.179 0.795 1.00 95.19 97 ASP A O 1
ATOM 762 N N . PHE A 1 98 ? 2.366 0.617 0.672 1.00 94.06 98 PHE A N 1
ATOM 763 C CA . PHE A 1 98 ? 2.783 -0.513 1.509 1.00 94.06 98 PHE A CA 1
ATOM 764 C C . PHE A 1 98 ? 2.607 -0.251 3.010 1.00 94.06 98 PHE A C 1
ATOM 766 O O . PHE A 1 98 ? 2.702 -1.177 3.820 1.00 94.06 98 PHE A O 1
ATOM 773 N N . SER A 1 99 ? 2.347 0.995 3.413 1.00 96.50 99 SER A N 1
ATOM 774 C CA . SER A 1 99 ? 2.105 1.311 4.816 1.00 96.50 99 SER A CA 1
ATOM 775 C C . SER A 1 99 ? 0.747 0.758 5.284 1.00 96.50 99 SER A C 1
ATOM 777 O O . SER A 1 99 ? -0.248 0.834 4.554 1.00 96.50 99 SER A O 1
ATOM 779 N N . PRO A 1 100 ? 0.634 0.271 6.537 1.00 94.38 100 PRO A N 1
ATOM 780 C CA . PRO A 1 100 ? -0.623 -0.275 7.055 1.00 94.38 100 PRO A CA 1
ATOM 781 C C . PRO A 1 100 ? -1.799 0.706 6.986 1.00 94.38 100 PRO A C 1
ATOM 783 O O . PRO A 1 100 ? -2.941 0.294 6.803 1.00 94.38 100 PRO A O 1
ATOM 786 N N . ALA A 1 101 ? -1.525 2.008 7.116 1.00 92.62 101 ALA A N 1
ATOM 787 C CA . ALA A 1 101 ? -2.543 3.047 7.031 1.00 92.62 101 ALA A CA 1
ATOM 788 C C . ALA A 1 101 ? -3.144 3.152 5.621 1.00 92.62 101 ALA A C 1
ATOM 790 O O . ALA A 1 101 ? -4.363 3.258 5.492 1.00 92.62 101 ALA A O 1
ATOM 791 N N . GLN A 1 102 ? -2.317 3.095 4.571 1.00 95.38 102 GLN A N 1
ATOM 792 C CA . GLN A 1 102 ? -2.812 3.131 3.193 1.00 95.38 102 GLN A CA 1
ATOM 793 C C . GLN A 1 102 ? -3.491 1.815 2.807 1.00 95.38 102 GLN A C 1
ATOM 795 O O . GLN A 1 102 ? -4.554 1.840 2.189 1.00 95.38 102 GLN A O 1
ATOM 800 N N . ILE A 1 103 ? -2.962 0.674 3.259 1.00 94.44 103 ILE A N 1
ATOM 801 C CA . ILE A 1 103 ? -3.613 -0.633 3.079 1.00 94.44 103 ILE A CA 1
ATOM 802 C C . ILE A 1 103 ? -5.013 -0.629 3.707 1.00 94.44 103 ILE A C 1
ATOM 804 O O . ILE A 1 103 ? -5.981 -1.015 3.054 1.00 94.44 103 ILE A O 1
ATOM 808 N N . ALA A 1 104 ? -5.148 -0.139 4.944 1.00 93.56 104 ALA A N 1
ATOM 809 C CA . ALA A 1 104 ? -6.439 -0.060 5.625 1.00 93.56 104 ALA A CA 1
ATOM 810 C C . ALA A 1 104 ? -7.448 0.838 4.889 1.00 93.56 104 ALA A C 1
ATOM 812 O O . ALA A 1 104 ? -8.636 0.540 4.906 1.00 93.56 104 ALA A O 1
ATOM 813 N N . ARG A 1 105 ? -6.992 1.898 4.207 1.00 93.75 105 ARG A N 1
ATOM 814 C CA . ARG A 1 105 ? -7.855 2.754 3.373 1.00 93.75 105 ARG A CA 1
ATOM 815 C C . ARG A 1 105 ? -8.316 2.081 2.082 1.00 93.75 105 ARG A C 1
ATOM 817 O O . ARG A 1 105 ? -9.406 2.379 1.613 1.00 93.75 105 ARG A O 1
ATOM 824 N N . LYS A 1 106 ? -7.503 1.194 1.503 1.00 92.75 106 LYS A N 1
ATOM 825 C CA . LYS A 1 106 ? -7.829 0.485 0.251 1.00 92.75 106 LYS A CA 1
ATOM 826 C C . LYS A 1 106 ? -8.754 -0.720 0.458 1.00 92.75 106 LYS A C 1
ATOM 828 O O . LYS A 1 106 ? -9.324 -1.211 -0.508 1.00 92.75 106 LYS A O 1
ATOM 833 N N . VAL A 1 107 ? -8.905 -1.206 1.691 1.00 93.06 107 VAL A N 1
ATOM 834 C CA . VAL A 1 107 ? -9.834 -2.292 2.035 1.00 93.06 107 VAL A CA 1
ATOM 835 C C . VAL A 1 107 ? -11.107 -1.689 2.623 1.00 93.06 107 VAL A C 1
ATOM 837 O O . VAL A 1 107 ? -11.092 -1.237 3.764 1.00 93.06 107 VAL A O 1
ATOM 840 N N . ASP A 1 108 ? -12.219 -1.730 1.886 1.00 89.69 108 ASP A N 1
ATOM 841 C CA . ASP A 1 108 ? -13.476 -1.046 2.248 1.00 89.69 108 ASP A CA 1
ATOM 842 C C . ASP A 1 108 ? -13.932 -1.289 3.695 1.00 89.69 108 ASP A C 1
ATOM 844 O O . ASP A 1 108 ? -14.284 -0.351 4.413 1.00 89.69 108 ASP A O 1
ATOM 848 N N . ALA A 1 109 ? -13.881 -2.545 4.151 1.00 89.31 109 ALA A N 1
ATOM 849 C CA . ALA A 1 109 ? -14.269 -2.913 5.512 1.00 89.31 109 ALA A CA 1
ATOM 850 C C . ALA A 1 109 ? -13.391 -2.238 6.583 1.00 89.31 109 ALA A C 1
ATOM 852 O O . ALA A 1 109 ? -13.888 -1.836 7.633 1.00 89.31 109 ALA A O 1
ATOM 853 N N . LEU A 1 110 ? -12.090 -2.091 6.319 1.00 92.06 110 LEU A N 1
ATOM 854 C CA . LEU A 1 110 ? -11.154 -1.422 7.223 1.00 92.06 110 LEU A CA 1
ATOM 855 C C . LEU A 1 110 ? -11.239 0.099 7.102 1.00 92.06 110 LEU A C 1
ATOM 857 O O . LEU A 1 110 ? -11.108 0.786 8.115 1.00 92.06 110 LEU A O 1
ATOM 861 N N . ASN A 1 111 ? -11.504 0.627 5.906 1.00 93.19 111 ASN A N 1
ATOM 862 C CA . ASN A 1 111 ? -11.603 2.063 5.685 1.00 93.19 111 ASN A CA 1
ATOM 863 C C . ASN A 1 111 ? -12.750 2.673 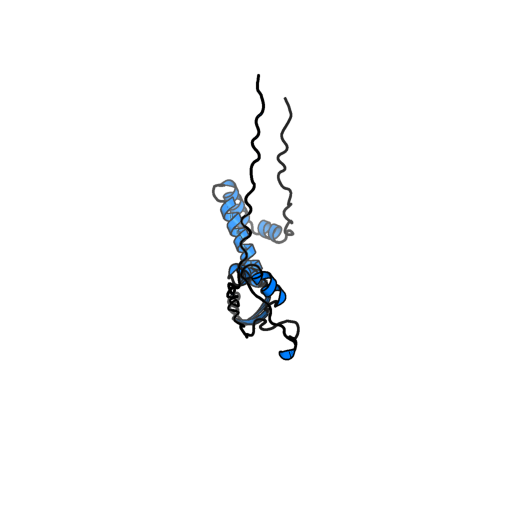6.502 1.00 93.19 111 ASN A C 1
ATOM 865 O O . ASN A 1 111 ? -12.563 3.690 7.163 1.00 93.19 111 ASN A O 1
ATOM 869 N N . GLN A 1 112 ? -13.903 2.001 6.560 1.00 91.12 112 GLN A N 1
ATOM 870 C CA . GLN A 1 112 ? -15.033 2.445 7.386 1.00 91.12 112 GLN A CA 1
ATOM 871 C C . GLN A 1 112 ? -14.673 2.517 8.878 1.00 91.12 112 GLN A C 1
ATOM 873 O O . GLN A 1 112 ? -15.025 3.479 9.564 1.00 91.12 112 GLN A O 1
ATOM 878 N N . LEU A 1 113 ? -13.935 1.524 9.384 1.00 91.88 113 LEU A N 1
ATOM 879 C CA . LEU A 1 113 ? -13.469 1.508 10.774 1.00 91.88 113 LEU A CA 1
ATOM 880 C C . LEU A 1 113 ? -12.419 2.591 11.032 1.00 91.88 113 LEU A C 1
ATOM 882 O O . LEU A 1 113 ? -12.424 3.224 12.090 1.00 91.88 113 LEU A O 1
ATOM 886 N N . LEU A 1 114 ? -11.534 2.827 10.063 1.00 92.56 114 LEU A N 1
ATOM 887 C CA . LEU A 1 114 ? -10.532 3.881 10.135 1.00 92.56 114 LEU A CA 1
ATOM 888 C C . LEU A 1 114 ? -11.190 5.265 10.162 1.00 92.56 114 LEU A C 1
ATOM 890 O O . LEU A 1 114 ? -10.845 6.077 11.018 1.00 92.56 114 LEU A O 1
ATOM 894 N N . GLU A 1 115 ? -12.173 5.513 9.297 1.00 92.56 115 GLU A N 1
ATOM 895 C CA . GLU A 1 115 ? -12.950 6.755 9.284 1.00 92.56 115 GLU A CA 1
ATOM 896 C C . GLU A 1 115 ? -13.694 6.976 10.601 1.00 92.56 115 GLU A C 1
ATOM 898 O O . GLU A 1 115 ? -13.633 8.073 11.162 1.00 92.56 115 GLU A O 1
ATOM 903 N N . ALA A 1 116 ? -14.360 5.941 11.124 1.00 91.06 116 ALA A N 1
ATOM 904 C CA . ALA A 1 116 ? -15.042 6.014 12.412 1.00 91.06 116 ALA A CA 1
ATOM 905 C C . ALA A 1 116 ? -14.055 6.356 13.539 1.00 91.06 116 ALA A C 1
ATOM 907 O O . ALA A 1 116 ? -14.313 7.254 14.340 1.00 91.06 116 ALA A O 1
ATOM 908 N N . ARG A 1 117 ? -12.878 5.716 13.561 1.00 93.00 117 ARG A N 1
ATOM 909 C CA . ARG A 1 117 ? -11.813 6.032 14.522 1.00 93.00 117 ARG A CA 1
ATOM 910 C C . ARG A 1 117 ? -11.340 7.480 14.391 1.00 93.00 117 ARG A C 1
ATOM 912 O O . ARG A 1 117 ? -11.164 8.140 15.411 1.00 93.00 117 ARG A O 1
ATOM 919 N N . THR A 1 118 ? -11.136 7.982 13.175 1.00 91.50 118 THR A N 1
ATOM 920 C CA . THR A 1 118 ? -10.726 9.376 12.947 1.00 91.50 118 THR A CA 1
ATOM 921 C C . THR A 1 118 ? -11.795 10.357 13.424 1.00 91.50 118 THR A C 1
ATOM 923 O O . THR A 1 118 ? -11.466 11.339 14.082 1.00 91.50 118 THR A O 1
ATOM 926 N N . GLN A 1 119 ? -13.074 10.081 13.162 1.00 89.56 119 GLN A N 1
ATOM 927 C CA . GLN A 1 119 ? -14.180 10.910 13.651 1.00 89.56 119 GLN A CA 1
ATOM 928 C C . GLN A 1 119 ? -14.251 10.920 15.181 1.00 89.56 119 GLN A C 1
ATOM 930 O O . GLN A 1 119 ? -14.411 11.987 15.770 1.00 89.56 119 GLN A O 1
ATOM 935 N N . LEU A 1 120 ? -14.072 9.763 15.825 1.00 89.19 120 LEU A N 1
ATOM 936 C CA . LEU A 1 120 ? -14.035 9.657 17.285 1.00 89.19 120 LEU A CA 1
ATOM 937 C C . LEU A 1 120 ? -12.830 10.388 17.888 1.00 89.19 120 LEU A C 1
ATOM 939 O O . LEU A 1 120 ? -12.986 11.089 18.883 1.00 89.19 120 LEU A O 1
ATOM 943 N N . ALA A 1 121 ? -11.650 10.282 17.274 1.00 90.00 121 ALA A N 1
ATOM 944 C CA . ALA A 1 121 ? -10.461 11.009 17.716 1.00 90.00 121 ALA A CA 1
ATOM 945 C C . ALA A 1 121 ? -10.645 12.530 17.584 1.00 90.00 121 ALA A C 1
ATOM 947 O O . ALA A 1 121 ? -10.325 13.275 18.505 1.00 90.00 121 ALA A O 1
ATOM 948 N N . ASN A 1 122 ? -11.226 12.993 16.473 1.00 88.06 122 ASN A N 1
ATOM 949 C CA . ASN A 1 122 ? -11.554 14.406 16.288 1.00 88.06 122 ASN A CA 1
ATOM 950 C C . ASN A 1 122 ? -12.569 14.879 17.333 1.00 88.06 122 ASN A C 1
ATOM 952 O O . ASN A 1 122 ? -12.384 15.936 17.930 1.00 88.06 122 ASN A O 1
ATOM 956 N N . LEU A 1 123 ? -13.619 14.089 17.582 1.00 86.25 123 LEU A N 1
ATOM 957 C CA . LEU A 1 123 ? -14.610 14.383 18.614 1.00 86.25 123 LEU A CA 1
ATOM 958 C C . LEU A 1 123 ? -13.956 14.498 19.994 1.00 86.25 123 LEU A C 1
ATOM 960 O O . LEU A 1 123 ? -14.228 15.461 20.703 1.00 86.25 123 LEU A O 1
ATOM 964 N N . GLN A 1 124 ? -13.063 13.571 20.346 1.00 84.94 124 GLN A N 1
ATOM 965 C CA . GLN A 1 124 ? -12.319 13.620 21.603 1.00 84.94 124 GLN A CA 1
ATOM 966 C C . GLN A 1 124 ? -11.529 14.929 21.736 1.00 84.94 124 GLN A C 1
ATOM 968 O O . GLN A 1 124 ? -11.644 15.597 22.759 1.00 84.94 124 GLN A O 1
ATOM 973 N N . THR A 1 125 ? -10.815 15.349 20.688 1.00 85.44 125 THR A N 1
ATOM 974 C CA . THR A 1 125 ? -10.096 16.635 20.662 1.00 85.44 125 THR A CA 1
ATOM 975 C C . THR A 1 125 ? -11.033 17.838 20.804 1.00 85.44 125 THR A C 1
ATOM 977 O O . THR A 1 125 ? -10.682 18.819 21.448 1.00 85.44 125 THR A O 1
ATOM 980 N N . TYR A 1 126 ? -12.235 17.794 20.219 1.00 80.44 126 TYR A N 1
ATOM 981 C CA . TYR A 1 126 ? -13.217 18.878 20.357 1.00 80.44 126 TYR A CA 1
ATOM 982 C C . TYR A 1 126 ? -13.878 18.935 21.738 1.00 80.44 126 TYR A C 1
ATOM 984 O O . TYR A 1 126 ? -14.330 20.009 22.144 1.00 80.44 126 TYR A O 1
ATOM 992 N N . MET A 1 127 ? -13.989 17.794 22.417 1.00 82.12 127 MET A N 1
ATOM 993 C CA . MET A 1 127 ? -14.534 17.694 23.771 1.00 82.12 127 MET A CA 1
ATOM 994 C C . MET A 1 127 ? -13.502 18.086 24.830 1.00 82.12 127 MET A C 1
ATOM 996 O O . MET A 1 127 ? -13.889 18.640 25.858 1.00 82.12 127 MET A O 1
ATOM 1000 N N . ASP A 1 128 ? -12.214 17.873 24.554 1.00 79.12 128 ASP A N 1
ATOM 1001 C CA . ASP A 1 128 ? -11.123 18.272 25.438 1.00 79.12 128 ASP A CA 1
ATOM 1002 C C . ASP A 1 128 ? -11.157 19.791 25.700 1.00 79.12 128 ASP A C 1
ATOM 1004 O O . ASP A 1 128 ? -11.110 20.622 24.789 1.00 79.12 128 ASP A O 1
ATOM 1008 N N . GLY A 1 129 ? -11.338 20.165 26.968 1.00 75.12 129 GLY A N 1
ATOM 1009 C CA . GLY A 1 129 ? -11.462 21.557 27.411 1.00 75.12 129 GLY A CA 1
ATOM 1010 C C . GLY A 1 129 ? -12.839 22.216 27.218 1.00 75.12 129 GLY A C 1
ATOM 1011 O O . GLY A 1 129 ? -12.995 23.386 27.576 1.00 75.12 129 GLY A O 1
ATOM 1012 N N . LYS A 1 130 ? -13.861 21.509 26.705 1.00 81.38 130 LYS A N 1
ATOM 1013 C CA . LYS A 1 130 ? -15.231 22.040 26.523 1.00 81.38 130 LYS A CA 1
ATOM 1014 C C . LYS A 1 130 ? -16.265 21.260 27.340 1.00 81.38 130 LYS A C 1
ATOM 1016 O O . LYS A 1 130 ? -17.040 20.469 26.806 1.00 81.38 130 LYS A O 1
ATOM 1021 N N . THR A 1 131 ? -16.384 21.601 28.622 1.00 76.00 131 THR A N 1
ATOM 1022 C CA . THR A 1 131 ? -17.357 21.009 29.569 1.00 76.00 131 THR A CA 1
ATOM 1023 C C . THR A 1 131 ? -18.815 21.042 29.082 1.00 76.00 131 THR A C 1
ATOM 1025 O O . THR A 1 131 ? -19.611 20.158 29.398 1.00 76.00 131 THR A O 1
ATOM 1028 N N . GLY A 1 132 ? -19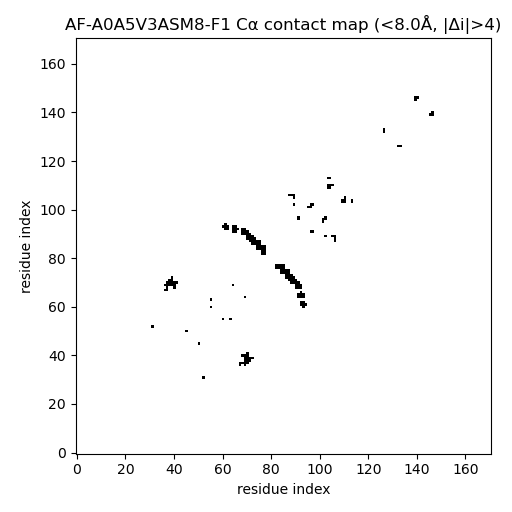.204 22.038 28.278 1.00 77.06 132 GLY A N 1
ATOM 1029 C CA . GLY A 1 132 ? -20.539 22.095 27.667 1.00 77.06 132 GLY A CA 1
ATOM 1030 C C . GLY A 1 132 ? -20.800 20.986 26.637 1.00 77.06 132 GLY A C 1
ATOM 1031 O O . GLY A 1 132 ? -21.907 20.449 26.585 1.00 77.06 132 GLY A O 1
ATOM 1032 N N . ALA A 1 133 ? -19.785 20.610 25.854 1.00 77.38 133 ALA A N 1
ATOM 1033 C CA . ALA A 1 133 ? -19.890 19.555 24.846 1.00 77.38 133 ALA A CA 1
ATOM 1034 C C . ALA A 1 133 ? -20.001 18.168 25.500 1.00 77.38 133 ALA A C 1
ATOM 1036 O O . ALA A 1 133 ? -20.843 17.366 25.101 1.00 77.38 133 ALA A O 1
ATOM 1037 N N . GLU A 1 134 ? -19.233 17.923 26.563 1.00 77.12 134 GLU A N 1
ATOM 1038 C CA . GLU A 1 134 ? -19.305 16.697 27.373 1.00 77.12 134 GLU A CA 1
ATOM 1039 C C . GLU A 1 134 ? -20.703 16.460 27.948 1.00 77.12 134 GLU A C 1
ATOM 1041 O O . GLU A 1 134 ? -21.264 15.369 27.833 1.00 77.12 134 GLU A O 1
ATOM 1046 N N . ASN A 1 135 ? -21.314 17.504 28.510 1.00 80.31 135 ASN A N 1
ATOM 1047 C CA . ASN A 1 135 ? -22.662 17.419 29.064 1.00 80.31 135 ASN A CA 1
ATOM 1048 C C . ASN A 1 135 ? -23.729 17.138 27.996 1.00 80.31 135 ASN A C 1
ATOM 1050 O O . ASN A 1 135 ? -24.691 16.416 28.265 1.00 80.31 135 ASN A O 1
ATOM 1054 N N . LEU A 1 136 ? -23.573 17.690 26.790 1.00 77.94 136 LEU A N 1
ATOM 1055 C CA . LEU A 1 136 ? -24.505 17.455 25.687 1.00 77.94 136 LEU A CA 1
ATOM 1056 C C . LEU A 1 136 ? -24.405 16.017 25.161 1.00 77.94 136 LEU A C 1
ATOM 1058 O O . LEU A 1 136 ? -25.433 15.381 24.939 1.00 77.94 136 LEU A O 1
ATOM 1062 N N . VA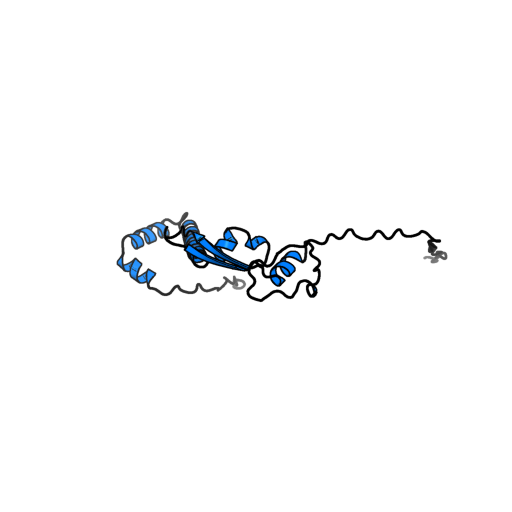L A 1 137 ? -23.186 15.484 25.031 1.00 80.25 137 VAL A N 1
ATOM 1063 C CA . VAL A 1 137 ? -22.958 14.083 24.641 1.00 80.25 137 VAL A CA 1
ATOM 1064 C C . VAL A 1 137 ? -23.510 13.125 25.698 1.00 80.25 137 VAL A C 1
ATOM 1066 O O . VAL A 1 137 ? -24.198 12.171 25.345 1.00 80.25 137 VAL A O 1
ATOM 1069 N N . ASN A 1 138 ? -23.308 13.408 26.989 1.00 81.12 138 ASN A N 1
ATOM 1070 C CA . ASN A 1 138 ? -23.887 12.607 28.072 1.00 81.12 138 ASN A CA 1
ATOM 1071 C C . ASN A 1 138 ? -25.422 12.606 28.045 1.00 81.12 138 ASN A C 1
ATOM 1073 O O . ASN A 1 138 ? -26.034 11.552 28.210 1.00 81.12 138 ASN A O 1
ATOM 1077 N N . LYS A 1 139 ? -26.054 13.757 27.785 1.00 81.38 139 LYS A N 1
ATOM 1078 C CA . LYS A 1 139 ? -27.513 13.829 27.597 1.00 81.38 139 LYS A CA 1
ATOM 1079 C C . LYS A 1 139 ? -27.972 13.030 26.381 1.00 81.38 139 LYS A C 1
ATOM 1081 O O . LYS A 1 139 ? -28.984 12.344 26.460 1.00 81.38 139 LYS A O 1
ATOM 1086 N N . LEU A 1 140 ? -27.224 13.089 25.281 1.00 80.19 140 LEU A N 1
ATOM 1087 C CA . LEU A 1 140 ? -27.554 12.345 24.071 1.00 80.19 140 LEU A CA 1
ATOM 1088 C C . LEU A 1 140 ? -27.435 10.828 24.284 1.00 80.19 140 LEU A C 1
ATOM 1090 O O . LEU A 1 140 ? -28.305 10.086 23.846 1.00 80.19 140 LEU A O 1
ATOM 1094 N N . LEU A 1 141 ? -26.410 10.367 25.005 1.00 79.94 141 LEU A N 1
ATOM 1095 C CA . LEU A 1 141 ? -26.239 8.954 25.362 1.00 79.94 141 LEU A CA 1
ATOM 1096 C C . LEU A 1 141 ? -27.356 8.424 26.272 1.00 79.94 141 LEU A C 1
ATOM 1098 O O . LEU A 1 141 ? -27.681 7.240 26.213 1.00 79.94 141 LEU A O 1
ATOM 1102 N N . GLN A 1 142 ? -27.947 9.286 27.102 1.00 83.38 142 GLN A N 1
ATOM 1103 C CA . GLN A 1 142 ? -29.064 8.932 27.980 1.00 83.38 142 GLN A CA 1
ATOM 1104 C C . GLN A 1 142 ? -30.412 8.862 27.250 1.00 83.38 142 GLN A C 1
ATOM 1106 O O . GLN A 1 142 ? -31.336 8.236 27.770 1.00 83.38 142 GLN A O 1
ATOM 1111 N N . ASP A 1 143 ? -30.532 9.459 26.058 1.00 84.38 143 ASP A N 1
ATOM 1112 C CA . ASP A 1 143 ? -31.768 9.464 25.279 1.00 84.38 143 ASP A CA 1
ATOM 1113 C C . ASP A 1 143 ? -31.665 8.578 24.014 1.00 84.38 143 ASP A C 1
ATOM 1115 O O . ASP A 1 143 ? -31.243 9.027 22.938 1.00 84.38 143 ASP A O 1
ATOM 1119 N N . PRO A 1 144 ? -32.096 7.303 24.095 1.00 77.50 144 PRO A N 1
ATOM 1120 C CA . PRO A 1 144 ? -32.045 6.370 22.971 1.00 77.50 144 PRO A CA 1
ATOM 1121 C C . PRO A 1 144 ? -32.969 6.761 21.810 1.00 77.50 144 PRO A C 1
ATOM 1123 O O . PRO A 1 144 ? -32.803 6.245 20.700 1.00 77.50 144 PRO A O 1
ATOM 1126 N N . THR A 1 145 ? -33.943 7.653 22.029 1.00 76.62 145 THR A N 1
ATOM 1127 C CA . THR A 1 145 ? -34.829 8.131 20.959 1.00 76.62 145 THR A CA 1
ATOM 1128 C C . THR A 1 145 ? -34.125 9.173 20.096 1.00 76.62 145 THR A C 1
ATOM 1130 O O . THR A 1 145 ? -34.121 9.042 18.869 1.00 76.62 145 THR A O 1
ATOM 1133 N N . LEU A 1 146 ? -33.416 10.119 20.718 1.00 70.56 146 LEU A N 1
ATOM 1134 C CA . LEU A 1 146 ? -32.614 11.123 20.017 1.00 70.56 146 LEU A CA 1
ATOM 1135 C C . LEU A 1 146 ? -31.456 10.483 19.242 1.00 70.56 146 LEU A C 1
ATOM 1137 O O . LEU A 1 146 ? -31.248 10.814 18.072 1.00 70.56 146 LEU A O 1
ATOM 1141 N N . LEU A 1 147 ? -30.778 9.489 19.825 1.00 72.69 147 LEU A N 1
ATOM 1142 C CA . LEU A 1 147 ? -29.745 8.717 19.122 1.00 72.69 147 LEU A CA 1
ATOM 1143 C C . LEU A 1 147 ? -30.271 8.052 17.848 1.00 72.69 147 LEU A C 1
ATOM 1145 O O . LEU A 1 147 ? -29.623 8.135 16.807 1.00 72.69 147 LEU A O 1
ATOM 1149 N N . LYS A 1 148 ? -31.458 7.433 17.894 1.00 74.31 148 LYS A N 1
ATOM 1150 C CA . LYS A 1 148 ? -32.065 6.813 16.704 1.00 74.31 148 LYS A CA 1
ATOM 1151 C C . LYS A 1 148 ? -32.443 7.841 15.641 1.00 74.31 148 LYS A C 1
ATOM 1153 O O . LYS A 1 148 ? -32.290 7.560 14.456 1.00 74.31 148 LYS A O 1
ATOM 1158 N N . THR A 1 149 ? -32.914 9.024 16.035 1.00 76.12 149 THR A N 1
ATOM 1159 C CA . THR A 1 149 ? -33.239 10.087 15.069 1.00 76.12 149 THR A CA 1
ATOM 1160 C C . THR A 1 149 ? -31.999 10.652 14.381 1.00 76.12 149 THR A C 1
ATOM 1162 O O . THR A 1 149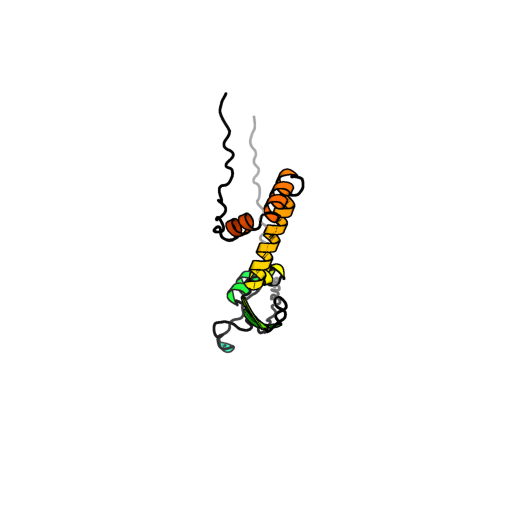 ? -32.029 10.867 13.174 1.00 76.12 149 THR A O 1
ATOM 1165 N N . LEU A 1 150 ? -30.890 10.818 15.109 1.00 72.12 150 LEU A N 1
ATOM 1166 C CA . LEU A 1 150 ? -29.633 11.318 14.550 1.00 72.12 150 LEU A CA 1
ATOM 1167 C C . LEU A 1 150 ? -28.878 10.251 13.747 1.00 72.12 150 LEU A C 1
ATOM 1169 O O . LEU A 1 150 ? -28.288 10.581 12.726 1.00 72.12 150 LEU A O 1
ATOM 1173 N N . ALA A 1 151 ? -28.928 8.980 14.157 1.00 75.06 151 ALA A N 1
ATOM 1174 C CA . ALA A 1 151 ? -28.322 7.874 13.410 1.00 75.06 151 ALA A CA 1
ATOM 1175 C C . ALA A 1 151 ? -29.004 7.630 12.052 1.00 75.06 151 ALA A C 1
ATOM 1177 O O . ALA A 1 151 ? -28.357 7.183 11.110 1.00 75.06 151 ALA A O 1
ATOM 1178 N N . ASN A 1 152 ? -30.300 7.941 11.952 1.00 76.75 152 ASN A N 1
ATOM 1179 C CA . ASN A 1 152 ? -31.073 7.844 10.713 1.00 76.75 152 ASN A CA 1
ATOM 1180 C C . ASN A 1 152 ? -31.086 9.150 9.902 1.00 76.75 152 ASN A C 1
ATOM 1182 O O . ASN A 1 152 ? -31.586 9.161 8.776 1.00 76.75 152 ASN A O 1
ATOM 1186 N N . ALA A 1 153 ? -30.570 10.253 10.454 1.00 67.62 153 ALA A N 1
ATOM 1187 C CA . ALA A 1 153 ? -30.431 11.490 9.705 1.00 67.62 153 ALA A CA 1
ATOM 1188 C C . ALA A 1 153 ? -29.325 11.317 8.645 1.00 67.62 153 ALA A C 1
ATOM 1190 O O . ALA A 1 153 ? -28.258 10.779 8.953 1.00 67.62 153 ALA A O 1
ATOM 1191 N N . PRO A 1 154 ? -29.545 11.751 7.391 1.00 56.69 154 PRO A N 1
ATOM 1192 C CA . PRO A 1 154 ? -28.531 11.642 6.351 1.00 56.69 154 PRO A CA 1
ATOM 1193 C C . PRO A 1 154 ? -27.257 12.380 6.776 1.00 56.69 154 PRO A C 1
ATOM 1195 O O . PRO A 1 154 ? -27.317 13.499 7.290 1.00 56.69 154 PRO A O 1
ATOM 1198 N N . LYS A 1 155 ? -26.100 11.740 6.558 1.00 57.12 155 LYS A N 1
ATOM 1199 C CA . LYS A 1 155 ? -24.763 12.288 6.828 1.00 57.12 155 LYS A CA 1
ATOM 1200 C C . LYS A 1 155 ? -24.628 13.607 6.058 1.00 57.12 155 LYS A C 1
ATOM 1202 O O . LYS A 1 155 ? -24.424 13.593 4.848 1.00 57.12 155 LYS A O 1
ATOM 1207 N N . SER A 1 156 ? -24.822 14.738 6.739 1.00 49.16 156 SER A N 1
ATOM 1208 C CA . SER A 1 156 ? -24.718 16.060 6.120 1.00 49.16 156 SER A CA 1
ATOM 1209 C C . SER A 1 156 ? -23.309 16.214 5.552 1.00 49.16 156 SER A C 1
ATOM 1211 O O . SER A 1 156 ? -22.326 16.103 6.290 1.00 49.16 156 SER A O 1
ATOM 1213 N N . ALA A 1 157 ? -23.204 16.404 4.237 1.00 39.81 157 ALA A N 1
ATOM 1214 C CA . ALA A 1 157 ? -21.949 16.732 3.584 1.00 39.81 157 ALA A CA 1
ATOM 1215 C C . ALA A 1 157 ? -21.454 18.059 4.170 1.00 39.81 157 ALA A C 1
ATOM 1217 O O . ALA A 1 157 ? -22.050 19.108 3.941 1.00 39.81 157 ALA A O 1
ATOM 1218 N N . ALA A 1 158 ? -20.403 17.993 4.988 1.00 40.84 158 ALA A N 1
ATOM 1219 C CA . ALA A 1 158 ? -19.808 19.160 5.612 1.00 40.84 158 ALA A CA 1
ATOM 1220 C C . ALA A 1 158 ? -19.349 20.149 4.532 1.00 40.84 158 ALA A C 1
ATOM 1222 O O . ALA A 1 158 ? -18.494 19.851 3.698 1.00 40.84 158 ALA A O 1
ATOM 1223 N N . THR A 1 159 ? -19.958 21.327 4.578 1.00 34.62 159 THR A N 1
ATOM 1224 C CA . THR A 1 159 ? -19.665 22.526 3.809 1.00 34.62 159 THR A CA 1
ATOM 1225 C C . THR A 1 159 ? -18.171 22.849 3.860 1.00 34.62 159 THR A C 1
ATOM 1227 O O . THR A 1 159 ? -17.650 23.298 4.879 1.00 34.62 159 THR A O 1
ATOM 1230 N N . GLN A 1 160 ? -17.480 22.664 2.736 1.00 37.00 160 GLN A N 1
ATOM 1231 C CA . GLN A 1 160 ? -16.258 23.401 2.433 1.00 37.00 160 GLN A CA 1
ATOM 1232 C C . GLN A 1 160 ? -16.660 24.848 2.119 1.00 37.00 160 GLN A C 1
ATOM 1234 O O . GLN A 1 160 ? -16.896 25.201 0.969 1.00 37.00 160 GLN A O 1
ATOM 1239 N N . GLN A 1 161 ? -16.780 25.688 3.142 1.00 33.59 161 GLN A N 1
ATOM 1240 C CA . GLN A 1 161 ? -16.669 27.135 2.977 1.00 33.59 161 GLN A CA 1
ATOM 1241 C C . GLN A 1 161 ? -15.603 27.610 3.950 1.00 33.59 161 GLN A C 1
ATOM 1243 O O . GLN A 1 161 ? -15.804 27.668 5.162 1.00 33.59 161 GLN A O 1
ATOM 1248 N N . GLY A 1 162 ? -14.426 27.855 3.375 1.00 32.41 162 GLY A N 1
ATOM 1249 C CA . GLY A 1 162 ? -13.335 28.540 4.034 1.00 32.41 162 GLY A CA 1
ATOM 1250 C C . GLY A 1 162 ? -13.815 29.883 4.563 1.00 32.41 162 GLY A C 1
ATOM 1251 O O . GLY A 1 162 ? -14.566 30.606 3.911 1.00 32.41 162 GLY A O 1
ATOM 1252 N N . VAL A 1 163 ? -13.365 30.189 5.770 1.00 36.72 163 VAL A N 1
ATOM 1253 C CA . VAL A 1 163 ? -13.450 31.511 6.368 1.00 36.72 163 VAL A CA 1
ATOM 1254 C C . VAL A 1 163 ? -12.552 32.429 5.534 1.00 36.72 163 VAL A C 1
ATOM 1256 O O . VAL A 1 163 ? -11.342 32.473 5.743 1.00 36.72 163 VAL A O 1
ATOM 1259 N N . SER A 1 164 ? -13.123 33.120 4.547 1.00 34.03 164 SER A N 1
ATOM 1260 C CA . SER A 1 164 ? -12.524 34.327 3.981 1.00 34.03 164 SER A CA 1
ATOM 1261 C C . SER A 1 164 ? -12.682 35.430 5.020 1.00 34.03 164 SER A C 1
ATOM 1263 O O . SER A 1 164 ? -13.768 35.977 5.216 1.00 34.03 164 SER A O 1
ATOM 1265 N N . ALA A 1 165 ? -11.595 35.689 5.739 1.00 41.75 165 ALA A N 1
ATOM 1266 C CA . ALA A 1 165 ? -11.429 36.881 6.543 1.00 41.75 165 ALA A CA 1
ATOM 1267 C C . ALA A 1 165 ? -11.309 38.093 5.606 1.00 41.75 165 ALA A C 1
ATOM 1269 O O . ALA A 1 165 ? -10.206 38.495 5.260 1.00 41.75 165 ALA A O 1
ATOM 1270 N N . ASP A 1 166 ? -12.451 38.651 5.208 1.00 38.41 166 ASP A N 1
ATOM 1271 C CA . ASP 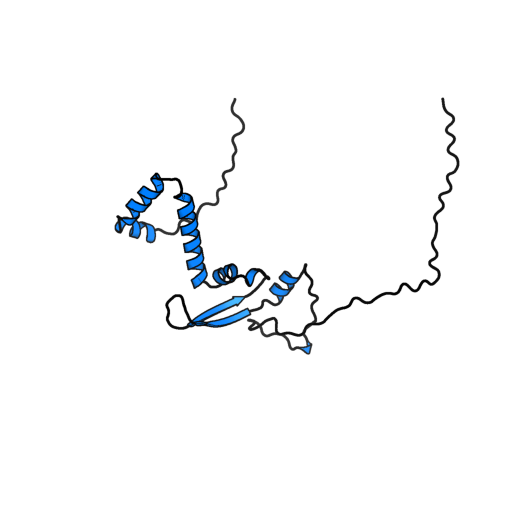A 1 166 ? -12.549 40.044 4.783 1.00 38.41 166 ASP A CA 1
ATOM 1272 C C . ASP A 1 166 ? -13.082 40.835 5.976 1.00 38.41 166 ASP A C 1
ATOM 1274 O O . ASP A 1 166 ? -14.270 40.788 6.301 1.00 38.41 166 ASP A O 1
ATOM 1278 N N . ASN A 1 167 ? -12.184 41.533 6.665 1.00 41.34 167 ASN A N 1
ATOM 1279 C CA . ASN A 1 167 ? -12.575 42.681 7.469 1.00 41.34 167 ASN A CA 1
ATOM 1280 C C . ASN A 1 167 ? -11.458 43.727 7.407 1.00 41.34 167 ASN A C 1
ATOM 1282 O O . ASN A 1 167 ? -10.636 43.853 8.312 1.00 41.34 167 ASN A O 1
ATOM 1286 N N . GLU A 1 168 ? -11.429 44.450 6.290 1.00 40.03 168 GLU A N 1
ATOM 1287 C CA . GLU A 1 168 ? -10.772 45.746 6.161 1.00 40.03 168 GLU A CA 1
ATOM 1288 C C . GLU A 1 168 ? -11.837 46.759 5.716 1.00 40.03 168 GLU A C 1
ATOM 1290 O O . GLU A 1 168 ? -12.574 46.507 4.762 1.00 40.03 168 GLU A O 1
ATOM 1295 N N . SER A 1 169 ? -11.848 47.923 6.377 1.00 40.78 169 SER A N 1
ATOM 1296 C CA . SER A 1 169 ? -12.588 49.162 6.059 1.00 40.78 169 SER A CA 1
ATOM 1297 C C . SER A 1 169 ? -13.942 49.389 6.754 1.00 40.78 169 SER A C 1
ATOM 1299 O O . SER A 1 169 ? -14.997 49.213 6.149 1.00 40.78 169 SER A O 1
ATOM 1301 N N . ALA A 1 170 ? -13.909 49.931 7.977 1.00 40.19 170 ALA A N 1
ATOM 1302 C CA . ALA A 1 170 ? -14.825 51.005 8.382 1.00 40.19 170 ALA A CA 1
ATOM 1303 C C . ALA A 1 170 ? -14.247 51.805 9.570 1.00 40.19 170 ALA A C 1
ATOM 1305 O O . ALA A 1 170 ? -14.173 51.281 10.679 1.00 40.19 170 ALA A O 1
ATOM 1306 N N . GLU A 1 171 ? -13.902 53.063 9.261 1.00 38.66 171 GLU A N 1
ATOM 1307 C CA . GLU A 1 171 ? -13.542 54.220 10.117 1.00 38.66 171 GLU A CA 1
ATOM 1308 C C . GLU A 1 171 ? -12.175 54.283 10.821 1.00 38.66 171 GLU A C 1
ATOM 1310 O O . GLU A 1 171 ? -11.900 53.513 11.766 1.00 38.66 171 GLU A O 1
#

Secondary structure (DSSP, 8-state):
-------------------S-----PPP---------SBS-SSPPPPGGGPPP----TTTHHHHHHHH--EEEEEEE-TTTSSSEEEEEEE--SGGGGSHHHHHHHSHHHHHHHHHHHHHHHHHHHHTT-HHHHHHHHHHHH-HHHHHHHHTS------------------

InterPro domains:
  IPR008312 Type VI secretion system sheath protein TssB1 [PF05591] (5-153)
  IPR008312 Type VI secretion system sheath protein TssB1 [PIRSF028301] (5-161)
  IPR008312 Type VI secretion system sheath protein TssB1 [PTHR35850] (5-162)
  IPR008312 Type VI secretion system sheath protein TssB1 [TIGR03358] (5-155)

Nearest PDB structures (foldseek):
  5n8n-assembly1_A  TM=8.562E-01  e=5.469E-14  Pseudomonas aeruginosa
  5mxn-assembly1_a  TM=7.600E-01  e=1.609E-08  Vibrio cholerae
  5ojq-assembly1_a  TM=7.349E-01  e=1.715E-08  Vibrio cholerae
  5myu-assembly1_a  TM=7.625E-01  e=3.631E-07  Vibrio cholerae
  3j9g-assembly1_A  TM=7.486E-01  e=9.427E-07  Vibrio cholerae O1 biovar El Tor str. N16961